Protein AF-A0A6G4V890-F1 (afdb_monomer_lite)

pLDDT: mean 85.0, std 11.41, range [43.81, 96.12]

Structure (mmCIF, N/CA/C/O backbone):
data_AF-A0A6G4V890-F1
#
_entry.id   AF-A0A6G4V890-F1
#
loop_
_atom_site.group_PDB
_atom_site.id
_atom_site.type_symbol
_atom_site.label_atom_id
_atom_site.label_alt_id
_atom_site.label_comp_id
_atom_site.label_asym_id
_atom_site.label_entity_id
_atom_site.label_seq_id
_atom_site.pdbx_PDB_ins_code
_atom_site.Cartn_x
_atom_site.Cartn_y
_atom_site.Cartn_z
_atom_site.occupancy
_atom_site.B_iso_or_equiv
_atom_site.auth_seq_id
_atom_site.auth_comp_id
_atom_site.auth_asym_id
_atom_site.auth_atom_id
_atom_site.pdbx_PDB_model_num
ATOM 1 N N . MET A 1 1 ? 18.139 -13.687 -11.215 1.00 73.38 1 MET A N 1
ATOM 2 C CA . MET A 1 1 ? 17.321 -12.456 -11.263 1.00 73.38 1 MET A CA 1
ATOM 3 C C . MET A 1 1 ? 17.982 -11.428 -10.365 1.00 73.38 1 MET A C 1
ATOM 5 O O . MET A 1 1 ? 18.335 -11.773 -9.245 1.00 73.38 1 MET A O 1
ATOM 9 N N . VAL A 1 2 ? 18.203 -10.218 -10.869 1.00 86.38 2 VAL A N 1
ATOM 10 C CA . VAL A 1 2 ? 18.793 -9.099 -10.119 1.00 86.38 2 VAL A CA 1
ATOM 11 C C . VAL A 1 2 ? 17.776 -7.961 -10.133 1.00 86.38 2 VAL A C 1
ATOM 13 O O . VAL A 1 2 ? 17.111 -7.762 -11.146 1.00 86.38 2 VAL A O 1
ATOM 16 N N . THR A 1 3 ? 17.632 -7.234 -9.024 1.00 88.38 3 THR A N 1
ATOM 17 C CA . THR A 1 3 ? 16.763 -6.051 -8.933 1.00 88.38 3 THR A CA 1
ATOM 18 C C . THR A 1 3 ? 17.614 -4.807 -8.744 1.00 88.38 3 THR A C 1
ATOM 20 O O . THR A 1 3 ? 18.513 -4.806 -7.905 1.00 88.38 3 THR A O 1
ATOM 23 N N . SER A 1 4 ? 17.306 -3.736 -9.464 1.00 86.38 4 SER A N 1
ATOM 24 C CA . SER A 1 4 ? 17.960 -2.440 -9.301 1.00 86.38 4 SER A CA 1
ATOM 25 C C . SER A 1 4 ? 16.919 -1.327 -9.327 1.00 86.38 4 SER A C 1
ATOM 27 O O . SER A 1 4 ? 15.841 -1.494 -9.892 1.00 86.38 4 SER A O 1
ATOM 29 N N . ARG A 1 5 ? 17.233 -0.197 -8.683 1.00 87.06 5 ARG A N 1
ATOM 30 C CA . ARG A 1 5 ? 16.387 1.008 -8.715 1.00 87.06 5 ARG A CA 1
ATOM 31 C C . ARG A 1 5 ? 16.628 1.832 -9.975 1.00 87.06 5 ARG A C 1
ATOM 33 O O . ARG A 1 5 ? 15.705 2.427 -10.510 1.00 87.06 5 ARG A O 1
ATOM 40 N N . THR A 1 6 ? 17.878 1.883 -10.413 1.00 82.94 6 THR A N 1
ATOM 41 C CA . THR A 1 6 ? 18.283 2.471 -11.688 1.00 82.94 6 THR A CA 1
ATOM 42 C C . THR A 1 6 ? 18.455 1.351 -12.702 1.00 82.94 6 THR A C 1
ATOM 44 O O . THR A 1 6 ? 18.762 0.222 -12.311 1.00 82.94 6 THR A O 1
ATOM 47 N N . GLY A 1 7 ? 18.289 1.639 -13.994 1.00 77.50 7 GLY A N 1
ATOM 48 C CA . GLY A 1 7 ? 18.683 0.688 -15.032 1.00 77.50 7 GLY A CA 1
ATOM 49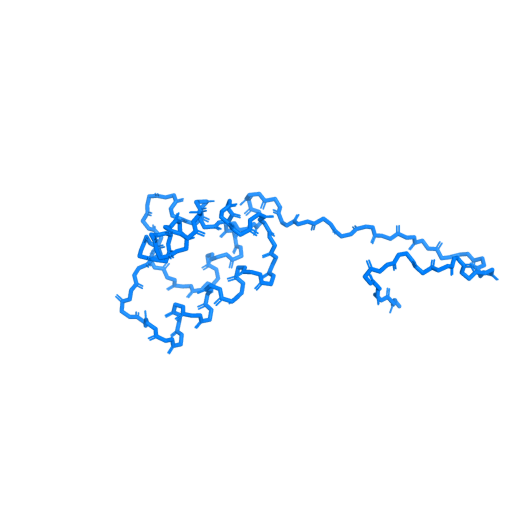 C C . GLY A 1 7 ? 20.092 0.173 -14.739 1.00 77.50 7 GLY A C 1
ATOM 50 O O . GLY A 1 7 ? 20.991 0.963 -14.436 1.00 77.50 7 GLY A O 1
ATOM 51 N N . LEU A 1 8 ? 20.263 -1.149 -14.722 1.00 76.44 8 LEU A N 1
ATOM 52 C CA . LEU A 1 8 ? 21.603 -1.717 -14.704 1.00 76.44 8 LEU A CA 1
ATOM 53 C C . LEU A 1 8 ? 22.216 -1.349 -16.056 1.00 76.44 8 LEU A C 1
ATOM 55 O O . LEU A 1 8 ? 21.550 -1.607 -17.062 1.00 76.44 8 LEU A O 1
ATOM 59 N N . PRO A 1 9 ? 23.405 -0.714 -16.102 1.00 69.50 9 PRO A N 1
ATOM 60 C CA . PRO A 1 9 ? 24.104 -0.551 -17.368 1.00 69.50 9 PRO A CA 1
ATOM 61 C C . PRO A 1 9 ? 24.170 -1.942 -17.975 1.00 69.50 9 PRO A C 1
ATOM 63 O O . PRO A 1 9 ? 24.618 -2.864 -17.286 1.00 69.50 9 PRO A O 1
ATOM 66 N N . GLU A 1 10 ? 23.582 -2.087 -19.167 1.00 62.69 10 GLU A N 1
ATOM 67 C CA . GLU A 1 10 ? 23.412 -3.374 -19.827 1.00 62.69 10 GLU A CA 1
ATOM 68 C C . GLU A 1 10 ? 24.732 -4.118 -19.689 1.00 62.69 10 GLU A C 1
ATOM 70 O O . GLU A 1 10 ? 25.757 -3.646 -20.195 1.00 62.69 10 GLU A O 1
ATOM 75 N N . PRO A 1 11 ? 24.781 -5.221 -18.927 1.00 55.94 11 PRO A N 1
ATOM 76 C CA . PRO A 1 11 ? 25.954 -6.035 -19.037 1.00 55.94 11 PRO A CA 1
ATOM 77 C C . PRO A 1 11 ? 25.934 -6.509 -20.488 1.00 55.94 11 PRO A C 1
ATOM 79 O O . PRO A 1 11 ? 24.885 -6.894 -21.004 1.00 55.94 11 PRO A O 1
ATOM 82 N N . ALA A 1 12 ? 27.083 -6.438 -21.144 1.00 56.28 12 ALA A N 1
ATOM 83 C CA . ALA A 1 12 ? 27.369 -7.127 -22.392 1.00 56.28 12 ALA A CA 1
ATOM 84 C C . ALA A 1 12 ? 27.234 -8.656 -22.184 1.00 56.28 12 ALA A C 1
ATOM 86 O O . ALA A 1 12 ? 28.212 -9.394 -22.214 1.00 56.28 12 ALA A O 1
ATOM 87 N N . MET A 1 13 ? 26.029 -9.109 -21.840 1.00 60.88 13 MET A N 1
ATOM 88 C CA . MET A 1 13 ? 25.634 -10.452 -21.445 1.00 60.88 13 MET A CA 1
ATOM 89 C C . MET A 1 13 ? 24.414 -10.786 -22.288 1.00 60.88 13 MET A C 1
ATOM 91 O O . MET A 1 13 ? 23.291 -10.373 -21.987 1.00 60.88 13 MET A O 1
ATOM 95 N N . ASP A 1 14 ? 24.658 -11.520 -23.364 1.00 70.62 14 ASP A N 1
ATOM 96 C CA . ASP A 1 14 ? 23.602 -12.045 -24.213 1.00 70.62 14 ASP A CA 1
ATOM 97 C C . ASP A 1 14 ? 22.573 -12.816 -23.370 1.00 70.62 14 ASP A C 1
ATOM 99 O O . ASP A 1 14 ? 22.917 -13.647 -22.526 1.00 70.62 14 ASP A O 1
ATOM 103 N N . GLY A 1 15 ? 21.290 -12.525 -23.594 1.00 77.50 15 GLY A N 1
ATOM 104 C CA . GLY A 1 15 ? 20.172 -13.238 -22.968 1.00 77.50 15 GLY A CA 1
ATOM 105 C C . GLY A 1 15 ? 19.557 -12.595 -21.717 1.00 77.50 15 GLY A C 1
ATOM 106 O O . GLY A 1 15 ? 18.687 -13.211 -21.099 1.00 77.50 15 GLY A O 1
ATOM 107 N N . VAL A 1 16 ? 19.943 -11.372 -21.332 1.00 82.88 16 VAL A N 1
ATOM 108 C CA . VAL A 1 16 ? 19.270 -10.636 -20.243 1.00 82.88 16 VAL A CA 1
ATOM 109 C C . VAL A 1 16 ? 18.027 -9.905 -20.762 1.00 82.88 16 VAL A C 1
ATOM 111 O O . VAL A 1 16 ? 18.099 -9.146 -21.721 1.00 82.88 16 VAL A O 1
ATOM 114 N N . VAL A 1 17 ? 16.885 -10.093 -20.090 1.00 83.69 17 VAL A N 1
ATOM 115 C CA . VAL A 1 17 ? 15.630 -9.374 -20.375 1.00 83.69 17 VAL A CA 1
ATOM 116 C C . VAL A 1 17 ? 15.301 -8.438 -19.217 1.00 83.69 17 VAL A C 1
ATOM 118 O O . VAL A 1 17 ? 15.202 -8.871 -18.066 1.00 83.69 17 VAL A O 1
ATOM 121 N N . ALA A 1 18 ? 15.109 -7.154 -19.522 1.00 86.56 18 ALA A N 1
ATOM 122 C CA . ALA A 1 18 ? 14.619 -6.182 -18.556 1.00 86.56 18 ALA A CA 1
ATOM 123 C C . ALA 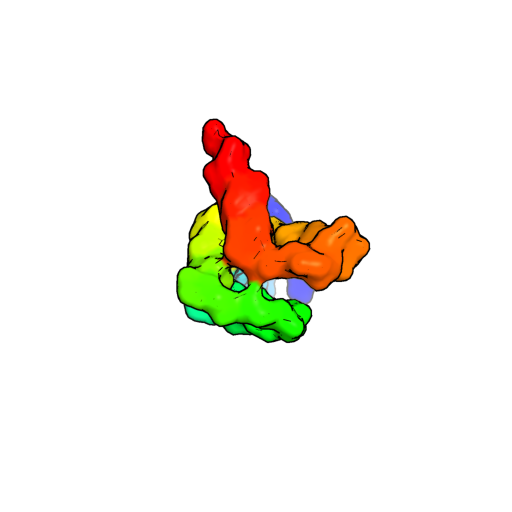A 1 18 ? 13.113 -6.375 -18.331 1.00 86.56 18 ALA A C 1
ATOM 125 O O . ALA A 1 18 ? 12.330 -6.384 -19.279 1.00 86.56 18 ALA A O 1
ATOM 126 N N . VAL A 1 19 ? 12.709 -6.506 -17.067 1.00 89.19 19 VAL A N 1
ATOM 127 C CA . VAL A 1 19 ? 11.297 -6.593 -16.673 1.00 89.19 19 VAL A CA 1
ATOM 128 C C . VAL A 1 19 ? 10.965 -5.365 -15.825 1.00 89.19 19 VAL A C 1
ATOM 130 O O . VAL A 1 19 ? 11.390 -5.314 -14.666 1.00 89.19 19 VAL A O 1
ATOM 133 N N . PRO A 1 20 ? 10.259 -4.359 -16.373 1.00 88.00 20 PRO A N 1
ATOM 134 C CA . PRO A 1 20 ? 9.825 -3.213 -15.588 1.00 88.00 20 PRO A CA 1
ATOM 135 C C . PRO A 1 20 ? 8.784 -3.652 -14.555 1.00 88.00 20 PRO A C 1
ATOM 137 O O . PRO A 1 20 ? 7.914 -4.479 -14.835 1.00 88.00 20 PRO A O 1
ATOM 140 N N . LEU A 1 21 ? 8.892 -3.104 -13.346 1.00 91.12 21 LEU A N 1
ATO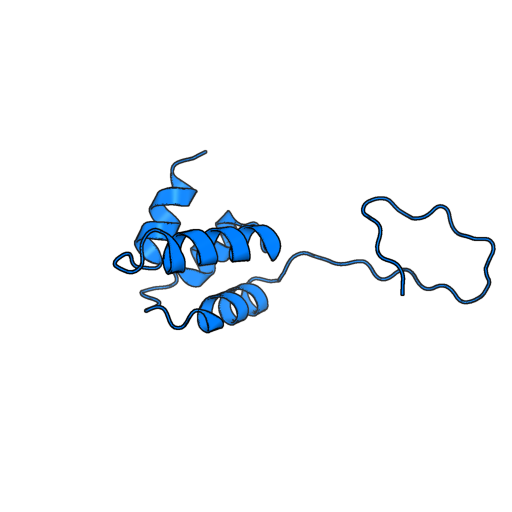M 141 C CA . LEU A 1 21 ? 7.921 -3.317 -12.280 1.00 91.12 21 LEU A CA 1
ATOM 142 C C . LEU A 1 21 ? 7.111 -2.040 -12.102 1.00 91.12 21 LEU A C 1
ATOM 144 O O . LEU A 1 21 ? 7.613 -1.050 -11.572 1.00 91.12 21 LEU A O 1
ATOM 148 N N . GLU A 1 22 ? 5.856 -2.095 -12.527 1.00 93.25 22 GLU A N 1
ATOM 149 C CA . GLU A 1 22 ? 4.897 -1.020 -12.306 1.00 93.25 22 GLU A CA 1
ATOM 150 C C . GLU A 1 22 ? 4.294 -1.104 -10.892 1.00 93.25 22 GLU A C 1
ATOM 152 O O . GLU A 1 22 ? 4.266 -2.185 -10.282 1.00 93.25 22 GLU A O 1
ATOM 157 N N . PRO A 1 23 ? 3.784 0.016 -10.348 1.00 95.69 23 PRO A N 1
ATOM 158 C CA . PRO A 1 23 ? 2.911 -0.015 -9.181 1.00 95.69 23 PRO A CA 1
ATOM 159 C C . PRO A 1 23 ? 1.716 -0.956 -9.392 1.00 95.69 23 PRO A C 1
ATOM 161 O O . PRO A 1 23 ? 1.337 -1.282 -10.518 1.00 95.69 23 PRO A O 1
ATOM 164 N N . LEU A 1 24 ? 1.089 -1.386 -8.297 1.00 96.00 24 LEU A N 1
ATOM 165 C CA . LEU A 1 24 ? -0.128 -2.185 -8.381 1.00 96.00 24 LEU A CA 1
ATOM 166 C C . LEU A 1 24 ? -1.237 -1.361 -9.026 1.00 96.00 24 LEU A C 1
ATOM 168 O O . LEU A 1 24 ? -1.507 -0.233 -8.606 1.00 96.00 24 LEU A O 1
ATOM 172 N N . ASP A 1 25 ? -1.932 -1.966 -9.984 1.00 95.50 25 ASP A N 1
ATOM 173 C CA . ASP A 1 25 ? -3.205 -1.425 -10.434 1.00 95.50 25 ASP A CA 1
ATOM 174 C C . ASP A 1 25 ? -4.230 -1.411 -9.282 1.00 95.50 25 ASP A C 1
ATOM 176 O O . ASP A 1 25 ? -4.061 -2.067 -8.247 1.00 95.50 25 ASP A O 1
ATOM 180 N N . GLU A 1 26 ? -5.315 -0.649 -9.450 1.00 94.50 26 GLU A N 1
ATOM 181 C CA . GLU A 1 26 ? -6.319 -0.476 -8.394 1.00 94.50 26 GLU A CA 1
ATOM 182 C C . GLU A 1 26 ? -6.890 -1.819 -7.911 1.00 94.50 26 GLU A C 1
ATOM 184 O O . GLU A 1 26 ? -7.088 -2.022 -6.712 1.00 94.50 26 GLU A O 1
ATOM 189 N N . ARG A 1 27 ? -7.113 -2.769 -8.827 1.00 94.94 27 ARG A N 1
ATOM 190 C CA . ARG A 1 27 ? -7.680 -4.081 -8.505 1.00 94.94 27 ARG A CA 1
ATOM 191 C C . ARG A 1 27 ? -6.696 -4.916 -7.687 1.00 94.94 27 ARG A C 1
ATOM 193 O O . ARG A 1 27 ? -7.079 -5.463 -6.655 1.00 94.94 27 ARG A O 1
ATOM 200 N N . ALA A 1 28 ? -5.439 -4.997 -8.115 1.00 95.62 28 ALA A N 1
ATOM 201 C CA . ALA A 1 28 ? -4.375 -5.704 -7.411 1.00 95.62 28 ALA A CA 1
ATOM 202 C C . ALA A 1 28 ? -4.081 -5.069 -6.043 1.00 95.62 28 ALA A C 1
ATOM 204 O O . ALA A 1 28 ? -3.860 -5.785 -5.066 1.00 95.62 28 ALA A O 1
ATOM 205 N N . GLY A 1 29 ? -4.141 -3.740 -5.951 1.00 95.00 29 GLY A N 1
ATOM 206 C CA . GLY A 1 29 ? -4.012 -3.003 -4.699 1.00 95.00 29 GLY A CA 1
ATOM 207 C C . GLY A 1 29 ? -5.142 -3.313 -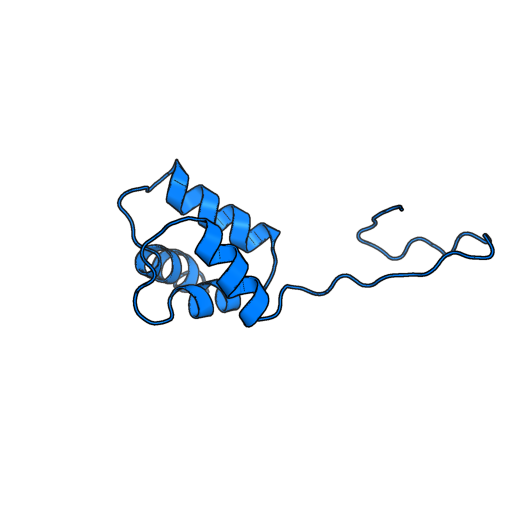3.714 1.00 95.00 29 GLY A C 1
ATOM 208 O O . GLY A 1 29 ? -4.874 -3.599 -2.548 1.00 95.00 29 GLY A O 1
ATOM 209 N N . VAL A 1 30 ? -6.400 -3.329 -4.165 1.00 93.69 30 VAL A N 1
ATOM 210 C CA . VAL A 1 30 ? -7.545 -3.682 -3.304 1.00 93.69 30 VAL A CA 1
ATOM 211 C C . VAL A 1 30 ? -7.425 -5.118 -2.797 1.00 93.69 30 VAL A C 1
ATOM 213 O O . VAL A 1 30 ? -7.605 -5.369 -1.606 1.00 93.69 30 VAL A O 1
ATOM 216 N N . GLU A 1 31 ? -7.058 -6.060 -3.666 1.00 92.56 31 GLU A N 1
ATOM 217 C CA . GLU A 1 31 ? -6.817 -7.450 -3.260 1.00 92.56 31 GLU A CA 1
ATOM 218 C C . GLU A 1 31 ? -5.641 -7.578 -2.282 1.00 92.56 31 GLU A C 1
ATOM 220 O O . GLU A 1 31 ? -5.676 -8.402 -1.366 1.00 92.56 31 GLU A O 1
ATOM 225 N N . PHE A 1 32 ? -4.614 -6.734 -2.410 1.00 92.81 32 PHE A N 1
ATOM 226 C CA . PHE A 1 32 ? -3.526 -6.664 -1.439 1.00 92.81 32 PHE A CA 1
ATOM 227 C C . PHE A 1 32 ? -4.021 -6.213 -0.056 1.00 92.81 32 PHE A C 1
ATOM 229 O O . PHE A 1 32 ? -3.684 -6.848 0.944 1.00 92.81 32 PHE A O 1
ATOM 236 N N . VAL A 1 33 ? -4.850 -5.166 0.003 1.00 91.94 33 VAL A N 1
ATOM 237 C CA . VAL A 1 33 ? -5.422 -4.623 1.250 1.00 91.94 33 VAL A CA 1
ATOM 238 C C . VAL A 1 33 ? -6.370 -5.621 1.922 1.00 91.94 33 VAL A C 1
ATOM 240 O O . VAL A 1 33 ? -6.323 -5.804 3.139 1.00 91.94 33 VAL A O 1
ATOM 243 N N . ARG A 1 34 ? -7.179 -6.349 1.143 1.00 88.75 34 ARG A N 1
ATOM 244 C CA . ARG A 1 34 ? -8.109 -7.375 1.655 1.00 88.75 34 ARG A CA 1
ATOM 245 C C . ARG A 1 34 ? -7.425 -8.467 2.480 1.00 88.75 34 ARG A C 1
ATOM 247 O O . ARG A 1 34 ? -8.036 -9.035 3.385 1.00 88.75 34 ARG A O 1
ATOM 254 N N . ARG A 1 35 ? -6.137 -8.733 2.237 1.00 88.19 35 ARG A N 1
ATOM 255 C CA . ARG A 1 35 ? -5.355 -9.719 3.007 1.00 88.19 35 ARG A CA 1
ATOM 256 C C . ARG A 1 35 ? -5.140 -9.322 4.467 1.00 88.19 35 ARG A C 1
ATOM 258 O O . ARG A 1 35 ? -4.793 -10.186 5.267 1.00 88.19 35 ARG A O 1
ATOM 265 N N . TRP A 1 36 ? -5.355 -8.060 4.835 1.00 86.88 36 TRP A N 1
ATOM 266 C CA . TRP A 1 36 ? -5.162 -7.587 6.208 1.00 86.88 36 TRP A CA 1
ATOM 267 C C . TRP A 1 36 ? -6.299 -8.001 7.157 1.00 86.88 36 TRP A C 1
ATOM 269 O O . TRP A 1 36 ? -6.166 -7.803 8.360 1.00 86.88 36 TRP A O 1
ATOM 279 N N . ARG A 1 37 ? -7.381 -8.621 6.646 1.00 77.50 37 ARG A N 1
ATOM 280 C CA . ARG A 1 37 ? -8.554 -9.084 7.426 1.00 77.50 37 ARG A CA 1
ATOM 281 C C . ARG A 1 37 ? -9.226 -7.974 8.246 1.00 77.50 37 ARG A C 1
ATOM 283 O O . ARG A 1 37 ? -9.731 -8.205 9.339 1.00 77.50 37 ARG A O 1
ATOM 290 N N . VAL A 1 38 ? -9.212 -6.771 7.697 1.00 72.88 38 VAL A N 1
ATOM 291 C CA . VAL A 1 38 ? -9.817 -5.561 8.254 1.00 72.88 38 VAL A CA 1
ATOM 292 C C . VAL A 1 38 ? -11.182 -5.330 7.615 1.00 72.88 38 VAL A C 1
ATOM 294 O O . VAL A 1 38 ? -11.389 -5.671 6.450 1.00 72.88 38 VAL A O 1
ATOM 297 N N . THR A 1 39 ? -12.116 -4.760 8.373 1.00 73.19 39 THR A N 1
ATOM 298 C CA . THR A 1 39 ? -13.442 -4.408 7.860 1.00 73.19 39 THR A CA 1
ATOM 299 C C . THR A 1 39 ? -13.304 -3.277 6.840 1.00 73.19 39 THR A C 1
ATOM 301 O O . THR A 1 39 ? -12.926 -2.158 7.191 1.00 73.19 39 THR A O 1
ATOM 304 N N . ASP A 1 40 ? -13.580 -3.584 5.574 1.00 70.25 40 ASP A N 1
ATOM 305 C CA . ASP A 1 40 ? -13.568 -2.629 4.463 1.00 70.25 40 ASP A CA 1
ATOM 306 C C . ASP A 1 40 ? -14.978 -2.056 4.295 1.00 70.25 40 ASP A C 1
ATOM 308 O O . ASP A 1 40 ? -15.868 -2.719 3.761 1.00 70.25 40 ASP A O 1
ATOM 312 N N . ALA A 1 41 ? -15.198 -0.849 4.813 1.00 61.56 41 ALA A N 1
ATOM 313 C CA . ALA A 1 41 ? -16.432 -0.111 4.574 1.00 61.56 41 ALA A CA 1
ATOM 314 C C . ALA A 1 41 ? -16.253 0.769 3.324 1.00 61.56 41 ALA A C 1
ATOM 316 O O . ALA A 1 41 ? -15.259 1.484 3.215 1.00 61.56 41 ALA A O 1
ATOM 317 N N . ASP A 1 42 ? -17.209 0.710 2.395 1.00 65.44 42 ASP A N 1
ATOM 318 C CA . ASP A 1 42 ? -17.430 1.684 1.313 1.00 65.44 42 ASP A CA 1
ATOM 319 C C . ASP A 1 42 ? -16.178 2.222 0.593 1.00 65.44 42 ASP A C 1
ATOM 321 O O . ASP A 1 42 ? -15.866 3.410 0.616 1.00 65.44 42 ASP A O 1
ATOM 325 N N . GLY A 1 43 ? -15.453 1.350 -0.113 1.00 84.06 43 GLY A N 1
ATOM 326 C CA . GLY A 1 43 ? -14.421 1.780 -1.066 1.00 84.06 43 GLY A CA 1
ATOM 327 C C . GLY A 1 43 ? -13.152 2.369 -0.440 1.00 84.06 43 GLY A C 1
ATOM 328 O O . GLY A 1 43 ? -12.267 2.804 -1.186 1.00 84.06 43 GLY A O 1
ATOM 329 N N . ALA A 1 44 ? -13.015 2.323 0.888 1.00 91.00 44 ALA A N 1
ATOM 330 C CA . ALA A 1 44 ? -11.828 2.758 1.616 1.00 91.00 44 ALA A CA 1
ATOM 331 C C . ALA A 1 44 ? -10.552 2.100 1.075 1.00 91.00 44 ALA A C 1
ATOM 333 O O . ALA A 1 44 ? -9.537 2.772 0.892 1.00 91.00 44 ALA A O 1
ATOM 334 N N . ALA A 1 45 ? -10.609 0.806 0.736 1.00 92.38 45 ALA A N 1
ATOM 335 C CA . ALA A 1 45 ? -9.474 0.109 0.136 1.00 92.38 45 ALA A CA 1
ATOM 336 C C . ALA A 1 45 ? -9.020 0.751 -1.183 1.00 92.38 45 ALA A C 1
ATOM 338 O O . ALA A 1 45 ? -7.822 0.935 -1.393 1.00 92.38 45 ALA A O 1
ATOM 339 N N . ARG A 1 46 ? -9.954 1.157 -2.055 1.00 93.81 46 ARG A N 1
ATOM 340 C CA . ARG A 1 46 ? -9.614 1.861 -3.305 1.00 93.81 46 ARG A CA 1
ATOM 341 C C . ARG A 1 46 ? -9.018 3.233 -3.025 1.00 93.81 46 ARG A C 1
ATOM 343 O O . ARG A 1 46 ? -8.019 3.593 -3.640 1.00 93.81 46 ARG A O 1
ATOM 350 N N . ALA A 1 47 ? -9.605 3.987 -2.097 1.00 94.19 47 ALA A N 1
ATOM 351 C CA . ALA A 1 47 ? -9.091 5.298 -1.714 1.00 94.19 47 ALA A CA 1
ATOM 352 C C . ALA A 1 47 ? -7.656 5.200 -1.175 1.00 94.19 47 ALA A C 1
ATOM 354 O O . ALA A 1 47 ? -6.783 5.949 -1.609 1.00 94.19 47 ALA A O 1
ATOM 355 N N . LEU A 1 48 ? -7.385 4.220 -0.311 1.00 93.69 48 LEU A N 1
ATOM 356 C CA . LEU A 1 48 ? -6.052 3.987 0.234 1.00 93.69 48 LEU A CA 1
ATOM 357 C C . LEU A 1 48 ? -5.045 3.599 -0.858 1.00 93.69 48 LEU A C 1
ATOM 359 O O . LEU A 1 48 ? -3.933 4.120 -0.880 1.00 93.69 48 LEU A O 1
ATOM 363 N N . VAL A 1 49 ? -5.438 2.741 -1.806 1.00 95.50 49 VAL A N 1
ATOM 364 C CA . VAL A 1 49 ? -4.601 2.384 -2.965 1.00 95.50 49 VAL A CA 1
ATOM 365 C C . VAL A 1 49 ? -4.248 3.607 -3.805 1.00 95.50 49 VAL A C 1
ATOM 367 O O . VAL A 1 49 ? -3.093 3.741 -4.207 1.00 95.50 49 VAL A O 1
ATOM 370 N N . ARG A 1 50 ? -5.198 4.524 -4.017 1.00 94.88 50 ARG A N 1
ATOM 371 C CA . ARG A 1 50 ? -4.947 5.784 -4.731 1.00 94.88 50 ARG A CA 1
ATOM 372 C C . ARG A 1 50 ? -4.008 6.709 -3.962 1.00 94.88 50 ARG A C 1
ATOM 374 O O . ARG A 1 50 ? -3.076 7.221 -4.567 1.00 94.88 50 ARG A O 1
ATOM 381 N N . ILE A 1 51 ? -4.200 6.878 -2.651 1.00 95.38 51 ILE A N 1
ATOM 382 C CA . ILE A 1 51 ? -3.304 7.686 -1.798 1.00 95.38 51 ILE A CA 1
ATOM 383 C C . ILE A 1 51 ? -1.877 7.126 -1.826 1.00 95.38 51 ILE A C 1
ATOM 385 O O . ILE A 1 51 ? -0.905 7.872 -1.893 1.00 95.38 51 ILE A O 1
ATOM 389 N N . CYS A 1 52 ? -1.738 5.801 -1.815 1.00 95.81 52 CYS A N 1
ATOM 390 C CA . CYS A 1 52 ? -0.446 5.131 -1.920 1.00 95.81 52 CYS A CA 1
ATOM 391 C C . CYS A 1 52 ? 0.090 5.035 -3.361 1.00 95.81 52 CYS A C 1
ATOM 393 O O . CYS A 1 52 ? 1.126 4.399 -3.563 1.00 95.81 52 CYS A O 1
ATOM 395 N N . SER A 1 53 ? -0.598 5.603 -4.357 1.00 95.44 53 SER A N 1
ATOM 396 C CA . SER A 1 53 ? -0.251 5.522 -5.785 1.00 95.44 53 SER A CA 1
ATOM 397 C C . SER A 1 53 ? 0.014 4.091 -6.278 1.00 95.44 53 SER A C 1
ATOM 399 O O . SER A 1 53 ? 0.894 3.862 -7.103 1.00 95.44 53 SER A O 1
ATOM 401 N N . GLY A 1 54 ? -0.685 3.100 -5.715 1.00 95.19 54 GLY A N 1
ATOM 402 C CA . GLY A 1 54 ? -0.472 1.682 -6.023 1.00 95.19 54 GLY A CA 1
ATOM 403 C C . GLY A 1 54 ? 0.857 1.093 -5.526 1.00 95.19 54 GLY A C 1
ATOM 404 O O . GLY A 1 54 ? 1.134 -0.078 -5.779 1.00 95.19 54 GLY A O 1
ATOM 405 N N . LEU A 1 55 ? 1.700 1.845 -4.808 1.00 96.12 55 LEU A N 1
ATOM 406 C CA . LEU A 1 55 ? 3.016 1.373 -4.371 1.00 96.12 55 LEU A CA 1
ATOM 407 C C . LEU A 1 55 ? 2.883 0.293 -3.277 1.00 96.12 55 LEU A C 1
ATOM 409 O O . LEU A 1 55 ? 2.418 0.600 -2.171 1.00 96.12 55 LEU A O 1
ATOM 413 N N . PRO A 1 56 ? 3.368 -0.949 -3.505 1.00 93.81 56 PRO A N 1
ATOM 414 C CA . PRO A 1 56 ? 3.242 -2.035 -2.527 1.00 93.81 56 PRO A CA 1
ATOM 415 C C . PRO A 1 56 ? 3.856 -1.708 -1.162 1.00 93.81 56 PRO A C 1
ATOM 417 O O . PRO A 1 56 ? 3.327 -2.102 -0.123 1.00 93.81 56 PRO A O 1
ATOM 420 N N . LEU A 1 57 ? 4.981 -0.983 -1.151 1.00 94.12 57 LEU A N 1
ATOM 421 C CA . LEU A 1 57 ? 5.680 -0.631 0.084 1.00 94.12 57 LEU A CA 1
ATOM 422 C C . LEU A 1 57 ? 4.908 0.407 0.909 1.00 94.12 57 LEU A C 1
ATOM 424 O O . LEU A 1 57 ? 4.827 0.267 2.127 1.00 94.12 57 LEU A O 1
ATOM 428 N N . ALA A 1 58 ? 4.307 1.405 0.254 1.00 95.50 58 ALA A N 1
ATOM 429 C CA . ALA A 1 58 ? 3.473 2.402 0.922 1.00 95.50 58 ALA A CA 1
ATOM 430 C C . ALA A 1 58 ? 2.218 1.749 1.522 1.00 95.50 58 ALA A C 1
ATOM 432 O O . ALA A 1 58 ? 1.925 1.942 2.701 1.00 95.50 58 ALA A O 1
ATOM 433 N N . LEU A 1 59 ? 1.555 0.875 0.754 1.00 94.88 59 LEU A N 1
ATOM 434 C CA . LEU A 1 59 ? 0.422 0.082 1.238 1.00 94.88 59 LEU A CA 1
ATOM 435 C C . LEU A 1 59 ? 0.807 -0.788 2.435 1.00 94.88 59 LEU A C 1
ATOM 437 O O . LEU A 1 59 ? 0.092 -0.821 3.433 1.00 94.88 59 LEU A O 1
ATOM 441 N N . ARG A 1 60 ? 1.959 -1.465 2.382 1.00 93.19 60 ARG A N 1
ATOM 442 C CA . ARG A 1 60 ? 2.444 -2.264 3.512 1.00 93.19 60 ARG A CA 1
ATOM 443 C C . ARG A 1 60 ? 2.678 -1.409 4.755 1.00 93.19 60 ARG A C 1
ATOM 445 O O . ARG A 1 60 ? 2.295 -1.829 5.841 1.00 93.19 60 ARG A O 1
ATOM 452 N N . ALA A 1 61 ? 3.278 -0.229 4.613 1.00 93.50 61 ALA A N 1
ATOM 453 C CA . ALA A 1 61 ? 3.491 0.677 5.738 1.00 93.50 61 ALA A CA 1
ATOM 454 C C . ALA A 1 61 ? 2.161 1.133 6.364 1.00 93.50 61 ALA A C 1
ATOM 456 O O . ALA A 1 61 ? 2.035 1.121 7.590 1.00 93.50 61 ALA A O 1
ATOM 457 N N . ALA A 1 62 ? 1.157 1.454 5.541 1.00 92.81 62 ALA A N 1
ATOM 458 C CA . ALA A 1 62 ? -0.188 1.791 6.005 1.00 92.81 62 ALA A CA 1
ATOM 459 C C . ALA A 1 62 ? -0.850 0.620 6.753 1.00 92.81 62 ALA A C 1
ATOM 461 O O . ALA A 1 62 ? -1.369 0.802 7.855 1.00 92.81 62 ALA A O 1
ATOM 462 N N . GLY A 1 63 ? -0.763 -0.595 6.206 1.00 90.50 63 GLY A N 1
ATOM 463 C CA . GLY A 1 63 ? -1.275 -1.804 6.851 1.00 90.50 63 GLY A CA 1
ATOM 464 C C . GLY A 1 63 ? -0.569 -2.116 8.173 1.00 90.50 63 GLY A C 1
ATOM 465 O O . GLY A 1 63 ? -1.223 -2.437 9.161 1.00 90.50 63 GLY A O 1
ATOM 466 N N . GLU A 1 64 ? 0.757 -1.972 8.241 1.00 90.88 64 GLU A N 1
ATOM 467 C CA . GLU A 1 64 ? 1.507 -2.159 9.488 1.00 90.88 64 GLU A CA 1
ATOM 468 C C . GLU A 1 64 ? 1.164 -1.095 10.536 1.00 90.88 64 GLU A C 1
ATOM 470 O O . GLU A 1 64 ? 1.051 -1.419 11.719 1.00 90.88 64 GLU A O 1
ATOM 475 N N . TRP A 1 65 ? 0.966 0.158 10.123 1.00 89.75 65 TRP A N 1
ATOM 476 C CA . TRP A 1 65 ? 0.486 1.217 11.007 1.00 89.75 65 TRP A CA 1
ATOM 477 C C . TRP A 1 65 ? -0.892 0.873 11.586 1.00 89.75 65 TRP A C 1
ATOM 479 O O . TRP A 1 65 ? -1.072 0.945 12.803 1.00 89.75 65 TRP A O 1
ATOM 489 N N . LEU A 1 66 ? -1.819 0.414 10.744 1.00 88.31 66 LEU A N 1
ATOM 490 C CA . LEU A 1 66 ? -3.169 0.041 11.156 1.00 88.31 66 LEU A CA 1
ATOM 491 C C . LEU A 1 66 ? -3.151 -1.169 12.101 1.00 88.31 66 LEU A C 1
ATOM 493 O O . LEU A 1 66 ? -3.605 -1.083 13.237 1.00 88.31 66 LEU A O 1
ATOM 497 N N . VAL A 1 67 ? -2.539 -2.277 11.676 1.00 85.00 67 VAL A N 1
ATOM 498 C CA . VAL A 1 67 ? -2.563 -3.549 12.414 1.00 85.00 67 VAL A CA 1
ATOM 499 C C . VAL A 1 6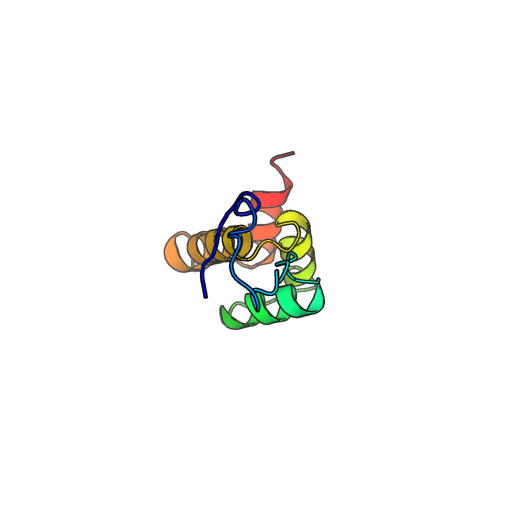7 ? -1.749 -3.485 13.706 1.00 85.00 67 VAL A C 1
ATOM 501 O O . VAL A 1 67 ? -2.185 -4.013 14.726 1.00 85.00 67 VAL A O 1
ATOM 504 N N . LYS A 1 68 ? -0.560 -2.866 13.694 1.00 83.31 68 LYS A N 1
ATOM 505 C CA . LYS A 1 68 ? 0.339 -2.889 14.863 1.00 83.31 68 LYS A CA 1
ATOM 506 C C . LYS A 1 68 ? 0.140 -1.708 15.801 1.00 83.31 68 LYS A C 1
ATOM 508 O O . LYS A 1 68 ? 0.290 -1.877 17.006 1.00 83.31 68 LYS A O 1
ATOM 513 N N . LYS A 1 69 ? -0.125 -0.504 15.279 1.00 82.19 69 LYS A N 1
ATOM 514 C CA . LYS A 1 69 ? -0.181 0.711 16.113 1.00 82.19 69 LYS A CA 1
ATOM 515 C C . LYS A 1 69 ? -1.602 1.101 16.506 1.00 82.19 69 LYS A C 1
ATOM 517 O O . LYS A 1 69 ? -1.754 1.817 17.494 1.00 82.19 69 LYS A O 1
ATOM 522 N N . ARG A 1 70 ? -2.621 0.689 15.744 1.00 81.12 70 ARG A N 1
ATOM 523 C CA . ARG A 1 70 ? -4.009 1.150 15.906 1.00 81.12 70 ARG A CA 1
ATOM 524 C C . ARG A 1 70 ? -5.053 0.067 15.545 1.00 81.12 70 ARG A C 1
ATOM 526 O O . ARG A 1 70 ? -5.913 0.328 14.709 1.00 81.12 70 ARG A O 1
ATOM 533 N N . PRO A 1 71 ? -5.026 -1.126 16.169 1.00 77.50 71 PRO A N 1
ATOM 534 C CA . PRO A 1 71 ? -5.900 -2.249 15.796 1.00 77.50 71 PRO A CA 1
ATOM 535 C C . PRO A 1 71 ? -7.408 -1.973 15.939 1.00 77.50 71 PRO A C 1
ATOM 537 O O . PRO A 1 71 ? -8.219 -2.698 15.376 1.00 77.50 71 PRO A O 1
ATOM 540 N N . GLN A 1 72 ? -7.789 -0.941 16.694 1.00 83.19 72 GLN A N 1
ATOM 541 C CA . GLN A 1 72 ? -9.171 -0.490 16.858 1.00 83.19 72 GLN A CA 1
ATOM 542 C C . GLN A 1 72 ? -9.670 0.427 15.731 1.00 83.19 72 GLN A C 1
ATOM 544 O O . GLN A 1 72 ? -10.859 0.733 15.693 1.00 83.19 72 GLN A O 1
ATOM 549 N N . LEU A 1 73 ? -8.775 0.923 14.872 1.00 84.31 73 LEU A N 1
ATOM 550 C CA . LEU A 1 73 ? -9.133 1.829 13.786 1.00 84.31 73 LEU A CA 1
ATOM 551 C C . LEU A 1 73 ? -9.558 1.052 12.540 1.00 84.31 73 LEU A C 1
ATOM 553 O O . LEU A 1 73 ? -9.059 -0.035 12.246 1.00 84.31 73 LEU A O 1
ATOM 557 N N . SER A 1 74 ? -10.491 1.641 11.803 1.00 88.12 74 SER A N 1
ATOM 558 C CA . SER A 1 74 ? -10.999 1.119 10.542 1.00 88.12 74 SER A CA 1
ATOM 559 C C . SER A 1 74 ? -10.124 1.544 9.363 1.00 88.12 74 SER A C 1
ATOM 561 O O . SER A 1 74 ? -9.243 2.403 9.468 1.00 88.12 74 SER A O 1
ATOM 563 N N . LEU A 1 75 ? -10.399 0.973 8.189 1.00 88.56 75 LEU A N 1
ATOM 564 C CA . LEU A 1 75 ? -9.716 1.386 6.967 1.00 88.56 75 LEU A CA 1
ATOM 565 C C . LEU A 1 75 ? -10.024 2.840 6.575 1.00 88.56 75 LEU A C 1
ATOM 567 O O . LEU A 1 75 ? -9.162 3.521 6.024 1.00 88.56 75 LEU A O 1
ATOM 571 N N . ASN A 1 76 ? -11.226 3.328 6.895 1.00 90.00 76 ASN A N 1
ATOM 572 C CA . ASN A 1 76 ? -11.608 4.723 6.675 1.00 90.00 76 ASN A CA 1
ATOM 573 C C . ASN A 1 76 ? -10.769 5.681 7.523 1.00 90.00 76 ASN A C 1
ATOM 575 O O . ASN A 1 76 ? -10.333 6.715 7.023 1.00 90.00 76 ASN A O 1
ATOM 579 N N . ASP A 1 77 ? -10.466 5.316 8.770 1.00 88.69 77 ASP A N 1
ATOM 580 C CA . ASP A 1 77 ? -9.594 6.123 9.629 1.00 88.69 77 ASP A CA 1
ATOM 581 C C . ASP A 1 77 ? -8.176 6.223 9.053 1.00 88.69 77 ASP A C 1
ATOM 583 O O . ASP A 1 77 ? -7.546 7.277 9.129 1.00 88.69 77 ASP A O 1
ATOM 587 N N . ALA A 1 78 ? -7.681 5.149 8.428 1.00 89.06 78 ALA A N 1
ATOM 588 C CA . ALA A 1 78 ? -6.408 5.181 7.716 1.00 89.06 78 ALA A CA 1
ATOM 589 C C . ALA A 1 78 ? -6.468 6.121 6.501 1.00 89.06 78 ALA A C 1
ATOM 591 O O . ALA A 1 78 ? -5.578 6.950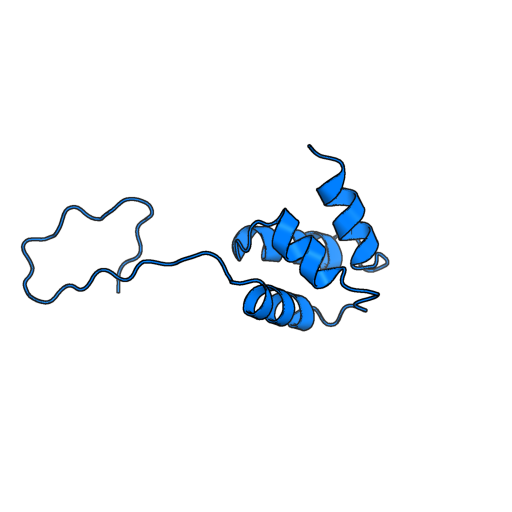 6.329 1.00 89.06 78 ALA A O 1
ATOM 592 N N . VAL A 1 79 ? -7.525 6.040 5.685 1.00 91.56 79 VAL A N 1
ATOM 593 C CA . VAL A 1 79 ? -7.727 6.948 4.541 1.00 91.56 79 VAL A CA 1
ATOM 594 C C . VAL A 1 79 ? -7.735 8.408 4.993 1.00 91.56 79 VAL A C 1
ATOM 596 O O . VAL A 1 79 ? -7.061 9.229 4.378 1.00 91.56 79 VAL A O 1
ATOM 599 N N . LEU A 1 80 ? -8.428 8.730 6.088 1.00 89.81 80 LEU A N 1
ATOM 600 C CA . LEU A 1 80 ? -8.433 10.080 6.653 1.00 89.81 80 LEU A CA 1
ATOM 601 C C . LEU A 1 80 ? -7.038 10.499 7.132 1.00 89.81 80 LEU A C 1
ATOM 603 O O . LEU A 1 80 ? -6.574 11.577 6.773 1.00 89.81 80 LEU A O 1
ATOM 607 N N . ALA A 1 81 ? -6.340 9.634 7.874 1.00 89.44 81 ALA A N 1
ATOM 608 C CA . ALA A 1 81 ? -5.014 9.931 8.412 1.00 89.44 81 ALA A CA 1
ATOM 609 C C . ALA A 1 81 ? -3.955 10.185 7.324 1.00 89.44 81 ALA A C 1
ATOM 611 O O . ALA A 1 81 ? -3.075 11.025 7.511 1.00 89.44 81 ALA A O 1
ATOM 612 N N . PHE A 1 82 ? -4.029 9.471 6.197 1.00 88.75 82 PHE A N 1
ATOM 613 C CA . PHE A 1 82 ? -3.094 9.643 5.080 1.00 88.75 82 PHE A CA 1
ATOM 614 C C . PHE A 1 82 ? -3.565 10.675 4.042 1.00 88.75 82 PHE A C 1
ATOM 616 O O . PHE A 1 82 ? -2.739 11.209 3.309 1.00 88.75 82 PHE A O 1
ATOM 623 N N . GLY A 1 83 ? -4.864 10.980 3.982 1.00 80.75 83 GLY A N 1
ATOM 624 C CA . GLY A 1 83 ? -5.444 11.947 3.045 1.00 80.75 83 GLY A CA 1
ATOM 625 C C . GLY A 1 83 ? -5.293 13.413 3.464 1.00 80.75 83 GLY A C 1
ATOM 626 O O . GLY A 1 83 ? -5.319 14.289 2.607 1.00 80.75 83 GLY A O 1
ATOM 627 N N . THR A 1 84 ? -5.100 13.705 4.754 1.00 64.75 84 THR A N 1
ATOM 628 C CA . THR A 1 84 ? -4.950 15.081 5.275 1.00 64.75 84 THR A CA 1
ATOM 629 C C . THR A 1 84 ? -3.515 15.626 5.239 1.00 64.75 84 THR A C 1
ATOM 631 O O . THR A 1 84 ? -3.260 16.693 5.786 1.00 64.75 84 THR A O 1
ATOM 634 N N . GLY A 1 85 ? -2.565 14.898 4.646 1.00 55.84 85 GLY A N 1
ATOM 635 C CA . GLY A 1 85 ? -1.143 15.268 4.580 1.00 55.84 85 GLY A CA 1
ATOM 636 C C . GLY A 1 85 ? -0.684 15.842 3.234 1.00 55.84 85 GLY A C 1
ATOM 637 O O . GLY A 1 85 ? 0.464 15.601 2.866 1.00 55.84 85 GLY A O 1
ATOM 638 N N . GLY A 1 86 ? -1.580 16.504 2.492 1.00 43.81 86 GLY A N 1
ATOM 639 C CA . GLY A 1 86 ? -1.288 17.165 1.210 1.00 43.81 86 GLY A CA 1
ATOM 640 C C . GLY A 1 86 ? -0.820 18.604 1.369 1.00 43.81 86 GLY A C 1
ATOM 641 O O . GLY A 1 86 ? -1.425 19.317 2.199 1.00 43.81 86 GLY A O 1
#

Sequence (86 aa):
MVTSRTGLPEPAMDGVVAVPLEPLDERAGVEFVRRWRVTDADGAARALVRICSGLPLALRAAGEWLVKKRPQLSLNDAVLAFGTGG

Secondary structure (DSSP, 8-state):
----SSPPP--S-TT------PPPPHHHHHHHHHTT-----TTHHHHHHHHTTT-HHHHHHHHHIIIII-TT--HHHHHHHHHT--

Organism: NCBI:txid2711217

Foldseek 3Di:
DDDDPDPDPDPPDPPDDDDDDDAADLVRQLVLLVVLVFDDDDCLSSLQCVLQVSHPVSSVVLSCCCVPVNVPDHSVVSSVVSVVPD

Radius of gyration: 16.66 Å; chains: 1; bounding box: 45×30×41 Å